Protein AF-A0A7Y8KH94-F1 (afdb_monomer)

pLDDT: mean 84.67, std 12.35, range [34.53, 96.31]

Radius of gyration: 12.41 Å; Cα contacts (8 Å, |Δi|>4): 128; chains: 1; bounding box: 26×38×25 Å

Organism: NCBI:txid117680

Structure (mmCIF, N/CA/C/O backbone):
data_AF-A0A7Y8KH94-F1
#
_entry.id   AF-A0A7Y8KH94-F1
#
loop_
_atom_site.group_PDB
_atom_site.id
_atom_site.type_symbol
_atom_site.label_atom_id
_atom_site.label_alt_id
_atom_site.label_comp_id
_atom_site.label_asym_id
_atom_site.label_entity_id
_atom_site.label_seq_id
_atom_site.pdbx_PDB_ins_code
_atom_site.Cartn_x
_atom_site.Cartn_y
_atom_site.Cartn_z
_atom_site.occupancy
_atom_site.B_iso_or_equiv
_atom_site.auth_seq_id
_atom_site.auth_comp_id
_atom_site.auth_asym_id
_atom_site.auth_atom_id
_atom_site.pdbx_PDB_model_num
ATOM 1 N N . MET A 1 1 ? 3.446 23.223 -8.003 1.00 34.53 1 MET A N 1
ATOM 2 C CA . MET A 1 1 ? 3.942 21.832 -7.903 1.00 34.53 1 MET A CA 1
ATOM 3 C C . MET A 1 1 ? 5.153 21.700 -8.818 1.00 34.53 1 MET A C 1
ATOM 5 O O . MET A 1 1 ? 5.126 22.294 -9.891 1.00 34.53 1 MET A O 1
ATOM 9 N N . ARG A 1 2 ? 6.243 21.073 -8.356 1.00 37.50 2 ARG A N 1
ATOM 10 C CA . ARG A 1 2 ? 7.537 20.968 -9.063 1.00 37.50 2 ARG A CA 1
ATOM 11 C C . ARG A 1 2 ? 7.836 19.494 -9.394 1.00 37.50 2 ARG A C 1
ATOM 13 O O . ARG A 1 2 ? 7.390 18.642 -8.636 1.00 37.50 2 ARG A O 1
ATOM 20 N N . PRO A 1 3 ? 8.593 19.192 -10.463 1.00 38.94 3 PRO A N 1
ATOM 21 C CA . PRO A 1 3 ? 9.045 17.830 -10.760 1.00 38.94 3 PRO A CA 1
ATOM 22 C C . PRO A 1 3 ? 9.959 17.310 -9.634 1.00 38.94 3 PRO A C 1
ATOM 24 O O . PRO A 1 3 ? 10.865 18.041 -9.233 1.00 38.94 3 PRO A O 1
ATOM 27 N N . GLY A 1 4 ? 9.749 16.075 -9.154 1.00 52.28 4 GLY A N 1
ATOM 28 C CA . GLY A 1 4 ? 10.676 15.379 -8.241 1.00 52.28 4 GLY A CA 1
ATOM 29 C C . GLY A 1 4 ? 10.205 15.167 -6.796 1.00 52.28 4 GLY A C 1
ATOM 30 O O . GLY A 1 4 ? 11.008 15.319 -5.879 1.00 52.28 4 GLY A O 1
ATOM 31 N N . GLN A 1 5 ? 8.934 14.834 -6.568 1.00 64.31 5 GLN A N 1
ATOM 32 C CA . GLN A 1 5 ? 8.480 14.381 -5.252 1.00 64.31 5 GLN A CA 1
ATOM 33 C C . GLN A 1 5 ? 8.742 12.870 -5.134 1.00 64.31 5 GLN A C 1
ATOM 35 O O . GLN A 1 5 ? 8.392 12.114 -6.039 1.00 64.31 5 GLN A O 1
ATOM 40 N N . THR A 1 6 ? 9.455 12.446 -4.085 1.00 77.81 6 THR A N 1
ATOM 41 C CA . THR A 1 6 ? 9.833 11.039 -3.880 1.00 77.81 6 THR A CA 1
ATOM 42 C C . THR A 1 6 ? 8.579 10.179 -3.794 1.00 77.81 6 THR A C 1
ATOM 44 O O . THR A 1 6 ? 7.699 10.451 -2.982 1.00 77.81 6 THR A O 1
ATOM 47 N N . GLN A 1 7 ? 8.504 9.158 -4.645 1.00 86.31 7 GLN A N 1
ATOM 48 C CA . GLN A 1 7 ? 7.390 8.220 -4.679 1.00 86.31 7 GLN A CA 1
ATOM 49 C C . GLN A 1 7 ? 7.784 6.966 -3.917 1.00 86.31 7 GLN A C 1
ATOM 51 O O . GLN A 1 7 ? 8.868 6.421 -4.133 1.00 86.31 7 GLN A O 1
ATOM 56 N N . PHE A 1 8 ? 6.898 6.511 -3.043 1.00 89.44 8 PHE A N 1
ATOM 57 C CA . PHE A 1 8 ? 7.117 5.336 -2.223 1.00 89.44 8 PHE A CA 1
ATOM 58 C C . PHE A 1 8 ? 6.110 4.248 -2.592 1.00 89.44 8 PHE A C 1
ATOM 60 O O . PHE A 1 8 ? 4.908 4.526 -2.684 1.00 89.44 8 PHE A O 1
ATOM 67 N N . PRO A 1 9 ? 6.574 3.013 -2.812 1.00 92.00 9 PRO A N 1
ATOM 68 C CA . PRO A 1 9 ?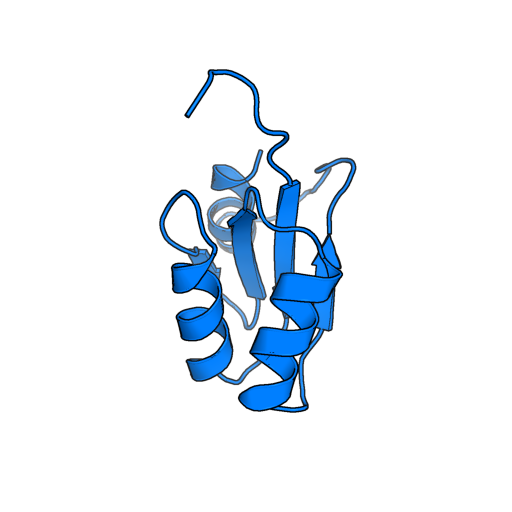 5.688 1.885 -2.994 1.00 92.00 9 PRO A CA 1
ATOM 69 C C . PRO A 1 9 ? 5.184 1.371 -1.644 1.00 92.00 9 PRO A C 1
ATOM 71 O O . PRO A 1 9 ? 5.947 1.160 -0.697 1.00 92.00 9 PRO A O 1
ATOM 74 N N . TYR A 1 10 ? 3.882 1.128 -1.587 1.00 94.25 10 TYR A N 1
ATOM 75 C CA . TYR A 1 10 ? 3.184 0.625 -0.419 1.00 94.25 10 TYR A CA 1
ATOM 76 C C . TYR A 1 10 ? 2.458 -0.677 -0.732 1.00 94.25 10 TYR A C 1
ATOM 78 O O . TYR A 1 10 ? 1.897 -0.870 -1.815 1.00 94.25 10 TYR A O 1
ATOM 86 N N . ILE A 1 11 ? 2.447 -1.557 0.262 1.00 94.50 11 ILE A N 1
ATOM 87 C CA . ILE A 1 11 ? 1.711 -2.814 0.270 1.00 94.50 11 ILE A CA 1
ATOM 88 C C . ILE A 1 11 ? 0.782 -2.768 1.483 1.00 94.50 11 ILE A C 1
ATOM 90 O O . ILE A 1 11 ? 1.235 -2.670 2.623 1.00 94.50 11 ILE A O 1
ATOM 94 N N . LEU A 1 12 ? -0.519 -2.830 1.238 1.00 94.56 12 LEU A N 1
ATOM 95 C CA . LEU A 1 12 ? -1.550 -2.987 2.253 1.00 94.56 12 LEU A CA 1
ATOM 96 C C . LEU A 1 12 ? -1.994 -4.450 2.270 1.00 94.56 12 LEU 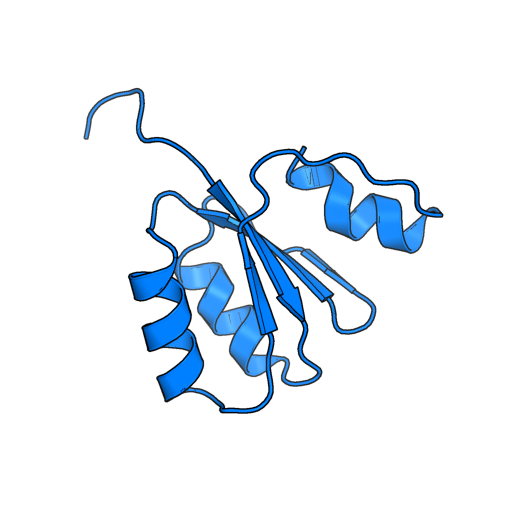A C 1
ATOM 98 O O . LEU A 1 12 ? -2.421 -4.988 1.254 1.00 94.56 12 LEU A O 1
ATOM 102 N N . ILE A 1 13 ? -1.944 -5.084 3.432 1.00 94.00 13 ILE A N 1
ATOM 103 C CA . ILE A 1 13 ? -2.485 -6.424 3.655 1.00 94.00 13 ILE A CA 1
ATOM 104 C C . ILE A 1 13 ? -3.740 -6.271 4.507 1.00 94.00 13 ILE A C 1
ATOM 106 O O . ILE A 1 13 ? -3.659 -5.797 5.640 1.00 94.00 13 ILE A O 1
ATOM 110 N N . SER A 1 14 ? -4.896 -6.635 3.955 1.00 91.88 14 SER A N 1
ATOM 111 C CA . SER A 1 14 ? -6.168 -6.684 4.676 1.00 91.88 14 SER A CA 1
ATOM 112 C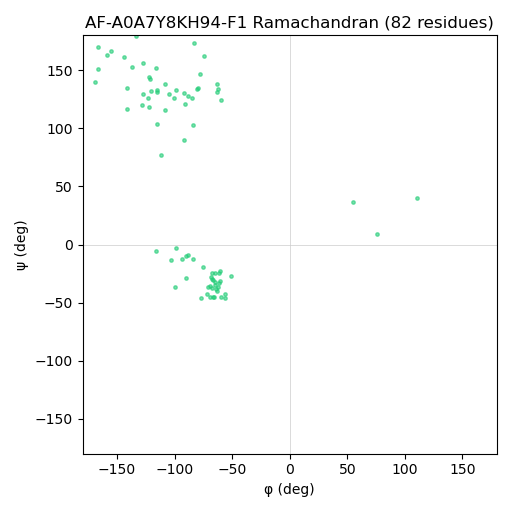 C . SER A 1 14 ? -7.227 -7.452 3.883 1.00 91.88 14 SER A C 1
ATOM 114 O O . SER A 1 14 ? -7.249 -7.428 2.652 1.00 91.88 14 SER A O 1
ATOM 116 N N . GLU A 1 15 ? -8.161 -8.078 4.595 1.00 87.25 15 GLU A N 1
ATOM 117 C CA . GLU A 1 15 ? -9.393 -8.622 4.013 1.00 87.25 15 GLU A CA 1
ATOM 118 C C . GLU A 1 15 ? -10.496 -7.554 3.872 1.00 87.25 15 GLU A C 1
ATOM 120 O O . GLU A 1 15 ? -11.495 -7.763 3.181 1.00 87.25 15 GLU A O 1
ATOM 125 N N . ASN A 1 16 ? -10.326 -6.384 4.499 1.00 87.44 16 ASN A N 1
ATOM 126 C CA . ASN A 1 16 ? -11.294 -5.295 4.455 1.00 87.44 16 ASN A CA 1
ATOM 127 C C . ASN A 1 16 ? -11.108 -4.438 3.194 1.00 87.44 16 ASN A C 1
ATOM 129 O O . ASN A 1 16 ? -10.244 -3.562 3.133 1.00 87.44 16 ASN A O 1
ATOM 133 N N . LEU A 1 17 ? -11.984 -4.638 2.208 1.00 84.44 17 LEU A N 1
ATOM 134 C CA . LEU A 1 17 ? -11.960 -3.910 0.934 1.00 84.44 17 LEU A CA 1
ATOM 135 C C . LEU A 1 17 ? -12.134 -2.388 1.078 1.00 84.44 17 LEU A C 1
ATOM 137 O O . LEU A 1 17 ? -11.684 -1.646 0.208 1.00 84.44 17 LEU A O 1
A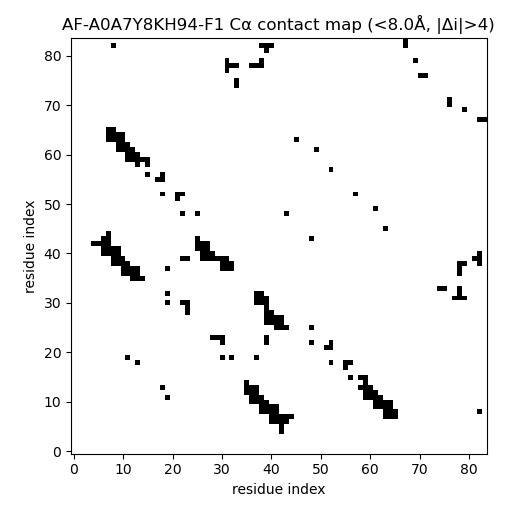TOM 141 N N . ASN A 1 18 ? -12.731 -1.902 2.171 1.00 88.44 18 ASN A N 1
ATOM 142 C CA . ASN A 1 18 ? -12.872 -0.460 2.395 1.00 88.44 18 ASN A CA 1
ATOM 143 C C . ASN A 1 18 ? -11.514 0.214 2.647 1.00 88.44 18 ASN A C 1
ATOM 145 O O . ASN A 1 18 ? -11.337 1.370 2.275 1.00 88.44 18 ASN A O 1
ATOM 149 N N . LEU A 1 19 ? -10.547 -0.511 3.226 1.00 88.25 19 LEU A N 1
ATOM 150 C CA . LEU A 1 19 ? -9.189 0.001 3.438 1.00 88.25 19 LEU A CA 1
ATOM 151 C C . LEU A 1 19 ? -8.440 0.171 2.115 1.00 88.25 19 LEU A C 1
ATOM 153 O O . LEU A 1 19 ? -7.708 1.141 1.952 1.00 88.25 19 LEU A O 1
ATOM 157 N N . ALA A 1 20 ? -8.675 -0.719 1.147 1.00 86.94 20 ALA A N 1
ATOM 158 C CA . ALA A 1 20 ? -8.120 -0.567 -0.194 1.00 86.94 20 ALA A CA 1
ATOM 159 C C . ALA A 1 20 ? -8.662 0.693 -0.892 1.00 86.94 20 ALA A C 1
ATOM 161 O O . ALA A 1 20 ? -7.892 1.411 -1.521 1.00 86.94 20 ALA A O 1
ATOM 162 N N . GLY A 1 21 ? -9.950 1.009 -0.707 1.00 87.31 21 GLY A N 1
ATOM 163 C CA . GLY A 1 21 ? -10.540 2.253 -1.214 1.00 87.31 21 GLY A CA 1
ATOM 164 C C . GLY A 1 21 ? -9.916 3.511 -0.601 1.00 87.31 21 GLY A C 1
ATOM 165 O O . GLY A 1 21 ? -9.700 4.488 -1.302 1.00 87.31 21 GLY A O 1
ATOM 166 N N . THR A 1 22 ? -9.546 3.483 0.682 1.00 89.75 22 THR A N 1
ATOM 167 C CA . THR A 1 22 ? -8.801 4.590 1.311 1.00 89.75 22 THR A CA 1
ATOM 168 C C . THR A 1 22 ? -7.405 4.763 0.715 1.00 89.75 22 THR A C 1
ATOM 170 O O . THR A 1 22 ? -6.917 5.884 0.636 1.00 89.75 22 THR A O 1
ATOM 173 N N . CYS A 1 23 ? -6.751 3.687 0.270 1.00 89.50 23 CYS A N 1
ATOM 174 C CA . CYS A 1 23 ? -5.457 3.794 -0.404 1.00 89.50 23 CYS A CA 1
ATOM 175 C C . CYS A 1 23 ? -5.544 4.494 -1.767 1.00 89.50 23 CYS A C 1
ATOM 177 O O . CYS A 1 23 ? -4.580 5.167 -2.126 1.00 89.50 23 CYS A O 1
ATOM 179 N N . ASP A 1 24 ? -6.666 4.394 -2.494 1.00 89.38 24 ASP A N 1
ATOM 180 C CA . ASP A 1 24 ? -6.846 5.090 -3.781 1.00 89.38 24 ASP A CA 1
ATOM 181 C C . ASP A 1 24 ? -6.752 6.619 -3.625 1.00 89.38 24 ASP A C 1
ATOM 183 O O . ASP A 1 24 ? -6.234 7.286 -4.516 1.00 89.38 24 ASP A O 1
ATOM 187 N N . ASP A 1 25 ? -7.153 7.177 -2.475 1.00 89.19 25 ASP A N 1
ATOM 188 C CA . ASP A 1 25 ? -7.047 8.620 -2.195 1.00 89.19 25 ASP A CA 1
ATOM 189 C C . ASP A 1 25 ? -5.589 9.110 -2.132 1.00 89.19 25 ASP A C 1
ATOM 191 O O . ASP A 1 25 ? -5.305 10.290 -2.350 1.00 89.19 25 ASP A O 1
ATOM 195 N N . PHE A 1 26 ? -4.656 8.207 -1.823 1.00 88.81 26 PHE A N 1
ATOM 196 C CA . PHE A 1 26 ? -3.224 8.496 -1.722 1.00 88.81 26 PHE A CA 1
ATOM 197 C C . PHE A 1 26 ? -2.438 8.002 -2.932 1.00 88.81 26 PHE A C 1
ATOM 199 O O . PHE A 1 26 ? -1.259 8.343 -3.077 1.00 88.81 26 PHE A O 1
ATOM 206 N N . ALA A 1 27 ? -3.041 7.158 -3.761 1.00 89.50 27 ALA A N 1
ATOM 207 C CA . ALA A 1 27 ? -2.343 6.480 -4.825 1.00 89.50 27 ALA A CA 1
ATOM 208 C C . ALA A 1 27 ? -2.151 7.406 -6.035 1.00 89.50 27 ALA A C 1
ATOM 210 O O . ALA A 1 27 ? -3.054 8.113 -6.473 1.00 89.50 27 ALA A O 1
ATOM 211 N N . LEU A 1 28 ? -0.940 7.402 -6.590 1.00 85.31 28 LEU A N 1
ATOM 212 C CA . LEU A 1 28 ? -0.612 8.138 -7.815 1.00 85.31 28 LEU A CA 1
ATOM 213 C C . LEU A 1 28 ? -1.306 7.548 -9.047 1.00 85.31 28 LEU A C 1
ATOM 215 O O . LEU A 1 28 ? -1.572 8.244 -10.023 1.00 85.31 28 LEU A O 1
ATOM 219 N N . GLU A 1 29 ? -1.573 6.249 -8.987 1.00 85.06 29 GLU A N 1
ATOM 220 C CA . GLU A 1 29 ? -2.296 5.449 -9.969 1.00 85.06 29 GLU A CA 1
ATOM 221 C C . GLU A 1 29 ? -3.316 4.585 -9.221 1.00 85.06 29 GLU A C 1
ATOM 223 O O . GLU A 1 29 ? -3.380 4.615 -8.000 1.00 85.06 29 GLU A O 1
ATOM 228 N N . SER A 1 30 ? -4.100 3.775 -9.924 1.00 83.56 30 SER A N 1
ATOM 229 C CA . SER A 1 30 ? -5.067 2.879 -9.280 1.00 83.56 30 SER A CA 1
ATOM 230 C C . SER A 1 30 ? -4.386 1.829 -8.391 1.00 83.56 30 SER A C 1
ATOM 232 O O . SER A 1 30 ? -3.402 1.205 -8.805 1.00 83.56 30 SER A O 1
ATOM 234 N N . VAL A 1 31 ? -4.949 1.560 -7.210 1.00 84.81 31 VAL A N 1
ATOM 235 C CA . VAL A 1 31 ? -4.531 0.440 -6.355 1.00 84.81 31 VAL A CA 1
ATOM 236 C C . VAL A 1 31 ? -4.795 -0.890 -7.078 1.00 84.81 31 VAL A C 1
ATOM 238 O O . VAL A 1 31 ? -5.895 -1.135 -7.578 1.00 84.81 31 VAL A O 1
ATOM 241 N N . GLN A 1 32 ? -3.807 -1.793 -7.124 1.00 85.56 32 GLN A N 1
ATOM 242 C CA . GLN A 1 32 ? -4.051 -3.181 -7.545 1.00 85.56 32 GLN A CA 1
ATOM 243 C C . GLN A 1 32 ? -4.366 -4.038 -6.329 1.00 85.56 32 GLN A C 1
ATOM 245 O O . GLN A 1 32 ? -3.617 -4.024 -5.355 1.00 85.56 32 GLN A O 1
ATOM 250 N N . ILE A 1 33 ? -5.449 -4.811 -6.418 1.00 84.50 33 ILE A N 1
ATOM 251 C CA . ILE A 1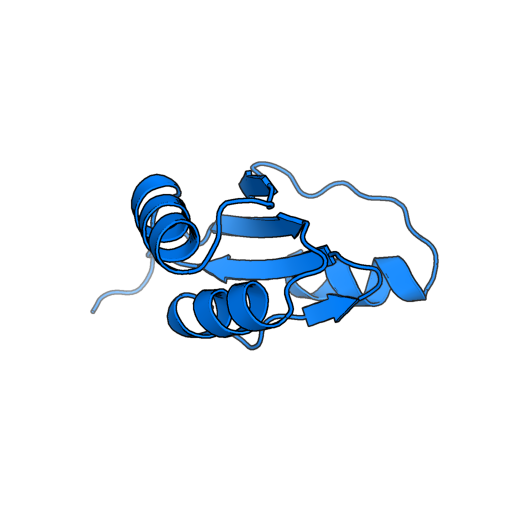 33 ? -5.972 -5.640 -5.329 1.00 84.50 33 ILE A CA 1
ATOM 252 C C . ILE A 1 33 ? -5.980 -7.107 -5.767 1.00 84.50 33 ILE A C 1
ATOM 254 O O . ILE A 1 33 ? -6.491 -7.450 -6.836 1.00 84.50 33 ILE A O 1
ATOM 258 N N . GLY A 1 34 ? -5.470 -7.998 -4.922 1.00 83.06 34 GLY A N 1
ATOM 259 C CA . GLY A 1 34 ? -5.562 -9.440 -5.115 1.00 83.06 34 GLY A CA 1
ATOM 260 C C . GLY A 1 34 ? -5.123 -10.224 -3.882 1.00 83.06 34 GLY A C 1
ATOM 261 O O . GLY A 1 34 ? -4.138 -9.881 -3.244 1.00 83.06 34 GLY A O 1
ATOM 262 N N . LEU A 1 35 ? -5.843 -11.306 -3.562 1.00 80.00 35 LEU A N 1
ATOM 263 C CA . LEU A 1 35 ? -5.486 -12.247 -2.483 1.00 80.00 35 LEU A CA 1
ATOM 264 C C . LEU A 1 35 ? -5.290 -11.586 -1.097 1.00 80.00 35 LEU A C 1
ATOM 266 O O . LEU A 1 35 ? -4.406 -11.986 -0.349 1.00 80.00 35 LEU A O 1
ATOM 270 N N . GLY A 1 36 ? -6.089 -10.564 -0.763 1.00 86.25 36 GLY A N 1
ATOM 271 C CA . GLY A 1 36 ? -5.954 -9.822 0.503 1.00 86.25 36 GLY A CA 1
ATOM 272 C C . GLY A 1 36 ? -4.770 -8.848 0.537 1.00 86.25 36 GLY A C 1
ATOM 273 O O . GLY A 1 36 ? -4.453 -8.292 1.586 1.00 86.25 36 GLY A O 1
ATOM 274 N N . VAL A 1 37 ? -4.115 -8.635 -0.606 1.00 89.38 37 VAL A N 1
ATOM 275 C CA . VAL A 1 37 ? -3.005 -7.701 -0.777 1.00 89.38 37 VAL A CA 1
ATOM 276 C C . VAL A 1 37 ? -3.425 -6.601 -1.741 1.00 89.38 37 VAL A C 1
ATOM 278 O O . VAL A 1 37 ? -3.973 -6.861 -2.811 1.00 89.38 37 VAL A O 1
ATOM 281 N 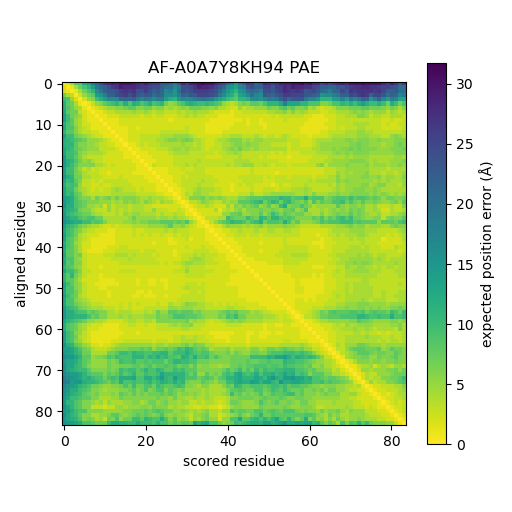N . SER A 1 38 ? -3.154 -5.365 -1.355 1.00 92.31 38 SER A N 1
ATOM 282 C CA . SER A 1 38 ? -3.344 -4.166 -2.156 1.00 92.31 38 SER A CA 1
ATOM 283 C C . SER A 1 38 ? -2.007 -3.449 -2.298 1.00 92.31 38 SER A C 1
ATOM 285 O O . SER A 1 38 ? -1.205 -3.437 -1.371 1.00 92.31 38 SER A O 1
ATOM 287 N N . THR A 1 39 ? -1.731 -2.876 -3.458 1.00 92.69 39 THR A N 1
ATOM 288 C CA . THR A 1 39 ? -0.408 -2.317 -3.783 1.00 92.69 39 THR A CA 1
ATOM 289 C C . THR A 1 39 ? -0.558 -1.037 -4.582 1.00 92.69 39 THR A C 1
ATOM 291 O O . THR A 1 39 ? -1.376 -0.957 -5.503 1.00 92.69 39 THR A O 1
ATOM 294 N N . PHE A 1 40 ? 0.208 -0.016 -4.212 1.00 93.44 40 PHE A N 1
ATOM 295 C CA . PHE A 1 40 ? 0.107 1.319 -4.797 1.00 93.44 40 PHE A CA 1
ATOM 296 C C . PHE A 1 40 ? 1.387 2.128 -4.585 1.00 93.44 40 PHE A C 1
ATOM 298 O O . PHE A 1 40 ? 2.217 1.789 -3.744 1.00 93.44 40 PHE A O 1
ATOM 305 N N . ARG A 1 41 ? 1.548 3.210 -5.351 1.00 92.31 41 ARG A N 1
ATOM 306 C CA . ARG A 1 41 ? 2.614 4.205 -5.161 1.00 92.31 41 ARG A CA 1
ATOM 307 C C . ARG A 1 41 ? 2.005 5.491 -4.627 1.00 92.31 41 ARG A C 1
ATOM 309 O O . ARG A 1 41 ? 0.956 5.896 -5.118 1.00 92.31 41 ARG A O 1
ATOM 316 N N . SER A 1 42 ? 2.652 6.138 -3.665 1.00 92.62 42 SER A N 1
ATOM 317 C CA . SER A 1 42 ? 2.204 7.423 -3.121 1.00 92.62 42 SER A CA 1
ATOM 318 C C . SER A 1 42 ? 3.365 8.393 -2.925 1.00 92.62 42 SER A C 1
ATOM 320 O O . SER A 1 42 ? 4.500 7.984 -2.697 1.00 92.62 42 SER A O 1
ATOM 322 N N . GLU A 1 43 ? 3.065 9.687 -2.995 1.00 92.12 43 GLU A N 1
ATOM 323 C CA . GLU A 1 43 ? 3.950 10.775 -2.549 1.00 92.12 43 GLU A CA 1
ATOM 324 C C . GLU A 1 43 ? 3.751 11.121 -1.064 1.00 92.12 43 GLU A C 1
ATOM 326 O O . GLU A 1 43 ? 4.503 11.926 -0.510 1.00 92.12 43 GLU A O 1
ATOM 331 N N . SER A 1 44 ? 2.720 10.554 -0.429 1.00 92.25 44 SER A N 1
ATOM 332 C CA . SER A 1 44 ? 2.456 10.731 1.000 1.00 92.25 44 SER A CA 1
ATOM 333 C C . SER A 1 44 ? 3.396 9.861 1.824 1.00 92.25 44 SER A C 1
ATOM 335 O O . SER A 1 44 ? 3.768 8.767 1.404 1.00 92.25 44 SER A O 1
ATOM 337 N N . ASP A 1 45 ? 3.777 10.342 3.005 1.00 91.75 45 ASP A N 1
ATOM 338 C CA . ASP A 1 45 ? 4.603 9.578 3.933 1.00 91.75 45 ASP A CA 1
ATOM 339 C C . ASP A 1 45 ? 3.809 8.458 4.627 1.00 91.75 45 ASP A C 1
ATOM 341 O O . ASP A 1 45 ? 2.576 8.475 4.693 1.00 91.75 45 ASP A O 1
ATOM 345 N N . PHE A 1 46 ? 4.537 7.491 5.196 1.00 93.38 46 PHE A N 1
ATOM 346 C CA . PHE A 1 46 ? 3.950 6.319 5.848 1.00 93.38 46 PHE A CA 1
ATOM 347 C C . PHE A 1 46 ? 2.963 6.683 6.963 1.00 93.38 46 PHE A C 1
ATOM 349 O O . PHE A 1 46 ? 1.901 6.070 7.051 1.00 93.38 46 PHE A O 1
ATOM 356 N N . THR A 1 47 ? 3.290 7.671 7.802 1.00 95.06 47 THR A N 1
ATOM 357 C CA . THR A 1 47 ? 2.472 8.027 8.973 1.00 95.06 47 THR A CA 1
ATOM 358 C C . THR A 1 47 ? 1.127 8.580 8.528 1.00 95.06 47 THR A C 1
ATOM 360 O O . THR A 1 47 ? 0.090 8.146 9.021 1.00 95.06 47 THR A O 1
ATOM 363 N N . THR A 1 48 ? 1.135 9.471 7.534 1.00 95.00 48 THR A N 1
ATOM 364 C CA . THR A 1 48 ? -0.086 10.049 6.960 1.00 95.00 48 THR A CA 1
ATOM 365 C C . THR A 1 48 ? -1.042 8.969 6.446 1.00 95.00 48 THR A C 1
ATOM 367 O O . THR A 1 48 ? -2.239 9.004 6.746 1.00 95.00 48 THR A O 1
ATOM 370 N N . ILE A 1 49 ? -0.523 7.987 5.704 1.00 95.12 49 ILE A N 1
ATOM 371 C CA . ILE A 1 49 ? -1.332 6.892 5.152 1.00 95.12 49 ILE A CA 1
ATOM 372 C C . ILE A 1 49 ? -1.818 5.966 6.275 1.00 95.12 49 ILE A C 1
ATOM 374 O O . ILE A 1 49 ? -2.995 5.607 6.324 1.00 95.12 49 ILE A O 1
ATOM 378 N N . PHE A 1 50 ? -0.934 5.597 7.204 1.00 96.00 50 PHE A N 1
ATOM 379 C CA . PHE A 1 50 ? -1.260 4.713 8.321 1.00 96.00 50 PHE A CA 1
ATOM 380 C C . PHE A 1 50 ? -2.369 5.291 9.212 1.00 96.00 50 PHE A C 1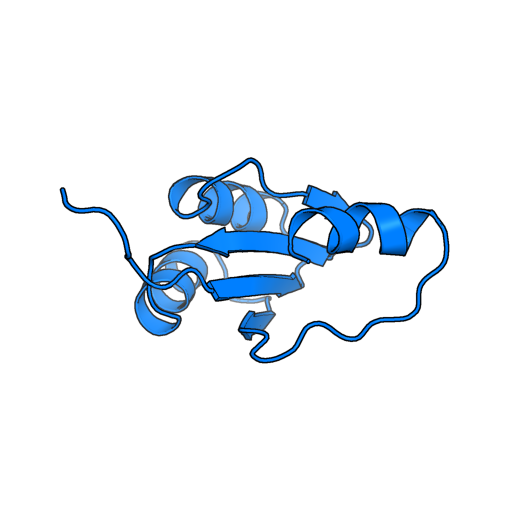
ATOM 382 O O . PHE A 1 50 ? -3.334 4.593 9.534 1.00 96.00 50 PHE A O 1
ATOM 389 N N . ASP A 1 51 ? -2.284 6.578 9.547 1.00 96.31 51 ASP A N 1
ATOM 390 C CA . ASP A 1 51 ? -3.286 7.278 10.353 1.00 96.31 51 ASP A CA 1
ATOM 391 C C . ASP A 1 51 ? -4.644 7.366 9.646 1.00 96.31 51 ASP A C 1
ATOM 393 O O . ASP A 1 51 ? -5.692 7.306 10.295 1.00 96.31 51 ASP A O 1
ATOM 397 N N . ALA A 1 52 ? -4.655 7.512 8.318 1.00 95.25 52 ALA A N 1
ATOM 398 C CA . ALA A 1 52 ? -5.886 7.486 7.534 1.00 95.25 52 ALA A CA 1
ATOM 399 C C . ALA A 1 52 ? -6.545 6.100 7.571 1.00 95.25 52 ALA A C 1
ATOM 401 O O . ALA A 1 52 ? -7.744 6.001 7.836 1.00 95.25 52 ALA A O 1
ATOM 402 N N . LEU A 1 53 ? -5.760 5.035 7.398 1.00 95.38 53 LEU A N 1
ATOM 403 C CA . LEU A 1 53 ? -6.243 3.654 7.465 1.00 95.38 53 LEU A CA 1
ATOM 404 C C . LEU A 1 53 ? -6.781 3.297 8.860 1.00 95.38 53 LEU A C 1
ATOM 406 O O . LEU A 1 53 ? -7.850 2.695 8.967 1.00 95.38 53 LEU A O 1
ATOM 410 N N . CYS A 1 54 ? -6.122 3.754 9.930 1.00 95.31 54 CYS A N 1
ATOM 411 C CA . CYS A 1 54 ? -6.563 3.524 11.312 1.00 95.31 54 CYS A CA 1
ATOM 412 C C . CYS A 1 54 ? -7.939 4.129 11.634 1.00 95.31 54 CYS A C 1
ATOM 414 O O . CYS A 1 54 ? -8.622 3.662 12.544 1.00 95.31 54 CYS A O 1
ATOM 416 N N . LYS A 1 55 ? -8.374 5.162 10.900 1.00 94.94 55 LYS A N 1
ATOM 417 C CA . LYS A 1 55 ? -9.719 5.747 11.054 1.00 94.94 55 LYS A CA 1
ATOM 418 C C . LYS A 1 55 ? -10.813 4.882 10.429 1.00 94.94 55 LYS A C 1
ATOM 420 O O . LYS A 1 55 ? -11.981 5.052 10.769 1.00 94.94 55 LYS A O 1
ATOM 425 N N . VAL A 1 56 ? -10.444 3.986 9.517 1.00 93.00 56 VAL A N 1
ATOM 426 C CA . VAL A 1 56 ? -11.366 3.130 8.762 1.00 93.00 56 VAL A CA 1
ATOM 427 C C . VAL A 1 56 ? -11.435 1.727 9.363 1.00 93.00 56 VAL A C 1
ATOM 429 O O . VAL A 1 56 ? -12.511 1.132 9.407 1.00 93.00 56 VAL A O 1
ATOM 432 N N . GLY A 1 57 ? -10.317 1.195 9.859 1.00 90.44 57 GLY A N 1
ATOM 433 C CA . GLY A 1 57 ? -10.272 -0.127 10.474 1.00 90.44 57 G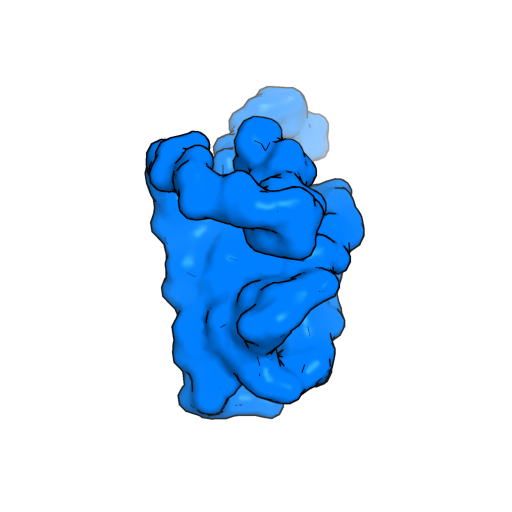LY A CA 1
ATOM 434 C C . GLY A 1 57 ? -8.987 -0.388 11.250 1.00 90.44 57 GLY A C 1
ATOM 435 O O . GLY A 1 57 ? -8.032 0.377 11.180 1.00 90.44 57 GLY A O 1
ATOM 436 N N . THR A 1 58 ? -8.971 -1.488 11.999 1.00 88.19 58 THR A N 1
ATOM 437 C CA . THR A 1 58 ? -7.857 -1.858 12.891 1.00 88.19 58 THR A CA 1
ATOM 438 C C . THR A 1 58 ? -7.157 -3.157 12.494 1.00 88.19 58 THR A C 1
ATOM 440 O O . THR A 1 58 ? -6.167 -3.514 13.120 1.00 88.19 58 THR A O 1
ATOM 443 N N . ASP A 1 59 ? -7.671 -3.874 11.490 1.00 90.81 59 ASP A N 1
ATOM 444 C CA . ASP A 1 59 ? -7.161 -5.183 11.069 1.00 90.81 59 ASP A CA 1
ATOM 445 C C . ASP A 1 59 ? -6.507 -5.097 9.684 1.00 90.81 59 ASP A C 1
ATOM 447 O O . ASP A 1 59 ? -7.104 -5.391 8.640 1.00 90.81 59 ASP A O 1
ATOM 451 N N . PHE A 1 60 ? -5.290 -4.559 9.676 1.00 95.38 60 PHE A N 1
ATOM 452 C CA . PHE A 1 60 ? -4.470 -4.442 8.479 1.00 95.38 60 PHE A CA 1
ATOM 453 C C . PHE A 1 60 ? -2.982 -4.366 8.816 1.00 95.38 60 PHE A C 1
ATOM 455 O O . PHE A 1 60 ? -2.581 -4.121 9.952 1.00 95.38 60 PHE A O 1
ATOM 462 N N . SER A 1 61 ? -2.150 -4.535 7.795 1.00 95.12 61 SER A N 1
ATOM 463 C CA . SER A 1 61 ? -0.732 -4.180 7.833 1.00 95.12 61 SER A CA 1
ATOM 464 C C . SER A 1 61 ? -0.399 -3.281 6.652 1.00 95.12 61 SER A C 1
ATOM 466 O O . SER A 1 61 ? -0.728 -3.614 5.516 1.00 95.12 61 SER A O 1
ATOM 468 N N . LEU A 1 62 ? 0.252 -2.149 6.918 1.00 95.94 62 LEU A N 1
ATOM 469 C CA . LEU A 1 62 ? 0.825 -1.282 5.891 1.00 95.94 62 LEU A CA 1
ATOM 470 C C . LEU A 1 62 ? 2.339 -1.480 5.881 1.00 95.94 62 LEU A C 1
ATOM 472 O O . LEU A 1 62 ? 2.985 -1.405 6.924 1.00 95.94 62 LEU A O 1
ATOM 476 N N . ILE A 1 63 ? 2.897 -1.716 4.701 1.00 94.81 63 ILE A N 1
ATOM 477 C CA . ILE A 1 63 ? 4.328 -1.909 4.484 1.00 94.81 63 ILE A CA 1
ATOM 478 C C . ILE A 1 63 ? 4.774 -0.876 3.454 1.00 94.81 63 ILE A C 1
ATOM 480 O O . ILE A 1 63 ? 4.206 -0.811 2.366 1.00 94.81 63 ILE A O 1
ATOM 484 N N . GLN A 1 64 ? 5.791 -0.087 3.787 1.00 93.62 64 GLN A N 1
ATOM 485 C CA . GLN A 1 64 ? 6.533 0.713 2.815 1.00 93.62 64 GLN A CA 1
ATOM 486 C C . GLN A 1 64 ? 7.702 -0.126 2.310 1.00 93.62 64 GLN A C 1
ATOM 488 O O . GLN A 1 64 ? 8.526 -0.568 3.110 1.00 93.62 64 GLN A O 1
ATOM 493 N N . ALA A 1 65 ? 7.766 -0.377 1.007 1.00 87.75 65 ALA A N 1
ATOM 494 C CA . ALA A 1 65 ? 8.895 -1.084 0.420 1.00 87.75 65 ALA A CA 1
ATOM 495 C C . ALA A 1 65 ? 9.991 -0.077 0.038 1.00 87.75 65 ALA A C 1
ATOM 497 O O . ALA A 1 65 ? 9.729 0.903 -0.654 1.00 87.75 65 ALA A O 1
ATOM 498 N N . GLU A 1 66 ? 11.221 -0.307 0.494 1.00 81.94 66 GLU A N 1
ATOM 499 C CA . GLU A 1 66 ? 12.383 0.500 0.081 1.00 81.94 66 GLU A CA 1
ATOM 500 C C . GLU A 1 66 ? 13.071 -0.080 -1.163 1.00 81.94 66 GLU A C 1
ATOM 502 O O . GLU A 1 66 ? 13.627 0.663 -1.967 1.00 81.94 66 GLU A O 1
ATOM 507 N N . ASP A 1 67 ? 12.991 -1.401 -1.342 1.00 78.50 67 ASP A N 1
ATOM 508 C CA . ASP A 1 67 ? 13.510 -2.132 -2.497 1.00 78.50 67 ASP A CA 1
ATOM 509 C C . ASP A 1 67 ? 12.517 -3.248 -2.864 1.00 78.50 67 ASP A C 1
ATOM 511 O O . ASP A 1 67 ? 12.237 -4.138 -2.053 1.00 78.50 67 ASP A O 1
ATOM 515 N N . ILE A 1 68 ? 11.923 -3.180 -4.061 1.00 75.00 68 ILE A N 1
ATOM 516 C CA . ILE A 1 68 ? 10.937 -4.170 -4.515 1.00 75.00 68 ILE A CA 1
ATOM 517 C C . ILE A 1 68 ? 11.658 -5.268 -5.286 1.00 75.00 68 ILE A C 1
ATOM 5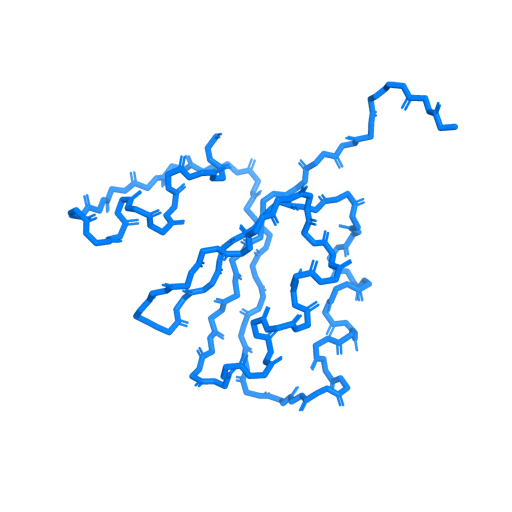19 O O . ILE A 1 68 ? 11.780 -5.237 -6.507 1.00 75.00 68 ILE A O 1
ATOM 523 N N . ASN A 1 69 ? 12.074 -6.292 -4.548 1.00 75.88 69 ASN A N 1
ATOM 524 C CA . ASN A 1 69 ? 12.541 -7.554 -5.102 1.00 75.88 69 ASN A CA 1
ATOM 525 C C . ASN A 1 69 ? 11.576 -8.666 -4.685 1.00 75.88 69 ASN A C 1
ATOM 527 O O . ASN A 1 69 ? 11.598 -9.124 -3.544 1.00 75.88 69 ASN A O 1
ATOM 531 N N . TYR A 1 70 ? 10.716 -9.108 -5.606 1.00 76.50 70 TYR A N 1
ATOM 532 C CA . TYR A 1 70 ? 9.791 -10.216 -5.357 1.00 76.50 70 TYR A CA 1
ATOM 533 C C . TYR A 1 70 ? 9.889 -11.292 -6.441 1.00 76.50 70 TYR A C 1
ATOM 535 O O . TYR A 1 70 ? 10.304 -11.054 -7.572 1.00 76.50 70 TYR A O 1
ATOM 543 N N . SER A 1 71 ? 9.487 -12.509 -6.086 1.00 73.56 71 SER A N 1
ATOM 544 C CA . SER A 1 71 ? 9.278 -13.617 -7.016 1.00 73.56 71 SER A CA 1
ATOM 545 C C . SER A 1 71 ? 7.889 -14.177 -6.762 1.00 73.56 71 SER A C 1
ATOM 547 O O . SER A 1 71 ? 7.580 -14.591 -5.647 1.00 73.56 71 SER A O 1
ATOM 549 N N . GLY A 1 72 ? 7.036 -14.147 -7.780 1.00 71.81 72 GLY A N 1
ATOM 550 C CA . GLY A 1 72 ? 5.645 -14.577 -7.684 1.00 71.81 72 GLY A CA 1
ATOM 551 C C . GLY A 1 72 ? 5.191 -15.263 -8.963 1.00 71.81 72 GLY A C 1
ATOM 552 O O . GLY A 1 72 ? 5.813 -15.114 -10.014 1.00 71.81 72 GLY A O 1
ATOM 553 N N . ASP A 1 73 ? 4.109 -16.030 -8.864 1.00 78.00 73 ASP A N 1
ATOM 554 C CA . ASP A 1 73 ? 3.402 -16.549 -10.030 1.00 78.00 73 ASP A CA 1
ATOM 555 C C . ASP A 1 73 ? 2.430 -15.497 -10.591 1.00 78.00 73 ASP A C 1
ATOM 557 O O . ASP A 1 73 ? 2.224 -14.437 -10.001 1.00 78.00 73 ASP A O 1
ATOM 561 N N . GLY A 1 74 ? 1.814 -15.779 -11.743 1.00 75.94 74 GLY A N 1
ATOM 562 C CA . GLY A 1 74 ? 1.088 -14.780 -12.536 1.00 75.94 74 GLY A CA 1
ATOM 563 C C . GLY A 1 74 ? 0.050 -13.928 -11.787 1.00 75.94 74 GLY A C 1
ATOM 564 O O . GLY A 1 74 ? -0.189 -12.791 -12.192 1.00 75.94 74 GLY A O 1
ATOM 565 N N . ARG A 1 75 ? -0.551 -14.417 -10.690 1.00 72.25 75 ARG A N 1
ATOM 566 C CA . ARG A 1 75 ? -1.481 -13.612 -9.876 1.00 72.25 75 ARG A CA 1
ATOM 567 C C . ARG A 1 75 ? -0.742 -12.618 -8.987 1.00 72.25 75 ARG A C 1
ATOM 569 O O . ARG A 1 75 ? -1.114 -11.449 -8.974 1.00 72.25 75 ARG A O 1
ATOM 576 N N . PHE A 1 76 ? 0.314 -13.054 -8.307 1.00 73.94 76 PHE A N 1
ATOM 577 C CA . PHE A 1 76 ? 1.159 -12.165 -7.509 1.00 73.94 76 PHE A CA 1
ATOM 578 C C . PHE A 1 76 ? 1.945 -11.190 -8.389 1.00 73.94 76 PHE A C 1
ATOM 580 O O . PHE A 1 76 ? 2.029 -10.011 -8.059 1.00 73.94 76 PHE A O 1
ATOM 587 N N . SER A 1 77 ? 2.421 -11.624 -9.560 1.00 80.81 77 SER A N 1
ATOM 588 C CA . SER A 1 77 ? 3.112 -10.732 -10.496 1.00 80.81 77 SER A CA 1
ATOM 589 C C . SER A 1 77 ? 2.241 -9.581 -10.988 1.00 80.81 77 SER A C 1
ATOM 591 O O . SER A 1 77 ? 2.735 -8.481 -11.211 1.00 80.81 77 SER A O 1
ATOM 593 N N . ARG A 1 78 ? 0.932 -9.806 -11.139 1.00 79.25 78 ARG A N 1
ATOM 594 C CA . ARG A 1 78 ? -0.001 -8.750 -11.542 1.00 79.25 78 ARG A CA 1
ATOM 595 C C . ARG A 1 78 ? -0.222 -7.713 -10.441 1.00 79.25 78 ARG A C 1
ATOM 597 O O . ARG A 1 78 ? -0.374 -6.543 -10.764 1.00 79.25 78 ARG A O 1
ATOM 604 N N . VAL A 1 79 ? -0.252 -8.145 -9.180 1.00 83.00 79 VAL A N 1
ATOM 605 C CA . VAL A 1 79 ? -0.448 -7.251 -8.030 1.00 83.00 79 VAL A CA 1
ATOM 606 C C . VAL A 1 79 ? 0.805 -6.407 -7.798 1.00 83.00 79 VAL A C 1
ATOM 608 O O . VAL A 1 79 ? 0.689 -5.216 -7.613 1.00 83.00 79 VAL A O 1
ATOM 611 N N . PHE A 1 80 ? 2.011 -6.965 -7.889 1.00 83.25 80 PHE A N 1
ATOM 612 C CA . PHE A 1 80 ? 3.239 -6.211 -7.590 1.00 83.25 80 PHE A CA 1
ATOM 613 C C . PHE A 1 80 ? 3.898 -5.555 -8.817 1.00 83.25 80 PHE A C 1
ATOM 615 O O . PHE A 1 80 ? 4.803 -4.738 -8.674 1.00 83.25 80 PHE A O 1
ATOM 622 N N . GLY A 1 81 ? 3.481 -5.910 -10.034 1.00 76.94 81 GLY A N 1
ATOM 623 C CA . GLY A 1 81 ? 4.145 -5.484 -11.267 1.00 76.94 81 GLY A CA 1
ATOM 624 C C . GLY A 1 81 ? 4.059 -3.990 -11.587 1.00 76.94 81 GLY A C 1
ATOM 625 O O . GLY A 1 81 ? 4.925 -3.495 -12.298 1.00 76.94 81 GLY A O 1
ATOM 626 N N . HIS A 1 82 ? 3.052 -3.268 -11.086 1.00 77.62 82 HIS A N 1
ATOM 627 C CA . HIS A 1 82 ? 2.870 -1.831 -11.361 1.00 77.62 82 HIS A CA 1
ATOM 628 C C . HIS A 1 82 ? 3.565 -0.911 -10.353 1.00 77.62 82 HIS A C 1
ATOM 630 O O . HIS A 1 82 ? 3.616 0.296 -10.577 1.00 77.62 82 HIS A O 1
ATOM 636 N N . ILE A 1 83 ? 4.072 -1.460 -9.245 1.00 76.50 83 ILE A N 1
ATOM 637 C CA . ILE A 1 83 ? 4.838 -0.696 -8.253 1.00 76.50 83 ILE A CA 1
ATOM 638 C C . ILE A 1 83 ? 6.357 -0.846 -8.417 1.00 76.50 83 ILE A C 1
ATOM 640 O O . ILE A 1 83 ? 7.078 -0.185 -7.674 1.00 76.50 83 ILE A O 1
ATOM 644 N N . MET A 1 84 ? 6.822 -1.675 -9.368 1.00 69.00 84 MET A N 1
ATOM 645 C CA . MET A 1 84 ? 8.233 -1.767 -9.785 1.00 69.00 84 MET A CA 1
ATOM 646 C C . MET A 1 84 ? 8.703 -0.543 -10.579 1.00 69.00 84 MET A C 1
ATOM 648 O O . MET A 1 84 ? 7.864 0.111 -11.244 1.00 69.00 84 MET A O 1
#

Secondary structure (DSSP, 8-state):
--S-PPPEEEEEE-S-HHHHHHHHTT-SSPPEEETTEEEEEESS-HHHHHHHHHTT-SS-EEEE-SS------HHHHHHHTT--

Mean predicted aligned error: 5.49 Å

Solvent-accessible surface area (backbone atoms only — not comparable to full-atom values): 5127 Å² total; per-residue (Å²): 140,73,94,84,72,70,71,42,33,37,39,39,38,37,84,52,67,69,54,52,57,58,46,42,81,54,28,79,52,81,57,32,74,52,98,46,36,30,28,29,34,20,71,67,55,70,64,65,54,50,58,56,44,57,75,78,48,86,75,64,46,81,42,77,54,93,72,92,82,83,88,64,57,79,71,52,40,62,38,54,58,81,60,105

Nearest PDB structures (foldseek):
  7dah-assembly1_C  TM=6.879E-01  e=9.608E-01  Vibrio cholerae M66-2
  8cg4-assembly1_B  TM=4.761E-01  e=7.417E-01  Aspergillus parasiticus
  7dah-assembly1_F  TM=6.181E-01  e=2.886E+00  Vibrio cholerae M66-2
  4amo-assembly1_A  TM=6.165E-01  e=3.079E+00  Micromonospora chersina

Foldseek 3Di:
DDPDQDKWKKKKAAPDVVLLVLVCVFAPDHWADDDRITIGIGSDDPVVSVVSSVVVDDGMDMDTDPDDDDDDPPRVCVNCVVVD

Sequence (84 aa):
MRPGQTQFPYILISENLNLAGTCDDFALESVQIGLGVSTFRSESDFTTIFDALCKVGTDFSLIQAEDINYSGDGRFSRVFGHIM